Protein AF-A0A6D0IL09-F1 (afdb_monomer_lite)

Organism: Escherichia coli (NCBI:txid562)

pLDDT: mean 96.53, std 2.97, range [84.75, 98.62]

Radius of gyration: 10.03 Å; chains: 1; bounding box: 23×14×24 Å

Sequence (42 aa):
IERAINRALEEGIRTGDLARGAAAVSTDEMGDIIARYVAEGV

Foldseek 3Di:
DVVLVVVCVVVVAAAPVPCVPHDYDHPVVSVVSSVVVVVVVD

Structure (mmCIF, N/CA/C/O backbone):
data_AF-A0A6D0IL09-F1
#
_entry.id   AF-A0A6D0IL09-F1
#
loop_
_atom_site.group_PDB
_atom_site.id
_atom_site.type_symbol
_atom_site.label_atom_id
_atom_site.label_alt_id
_atom_site.label_comp_id
_atom_site.label_asym_id
_atom_site.label_entity_id
_atom_site.label_seq_id
_atom_site.pdbx_PDB_ins_code
_atom_site.Cartn_x
_atom_site.Cartn_y
_atom_site.Cartn_z
_atom_site.occupancy
_atom_site.B_iso_or_equiv
_atom_site.auth_seq_id
_atom_site.auth_comp_id
_atom_site.auth_asym_id
_atom_site.auth_atom_id
_atom_site.pdbx_PDB_mod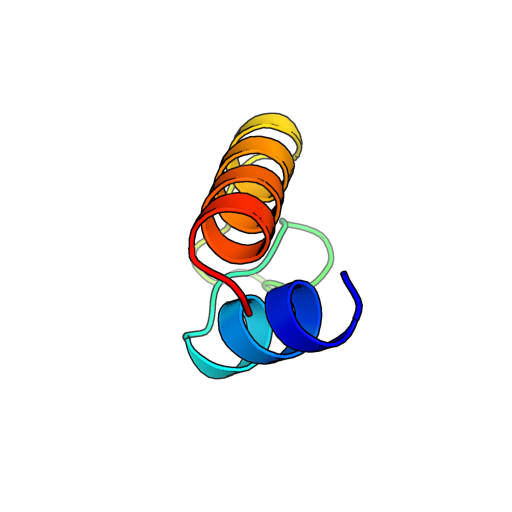el_num
ATOM 1 N N . ILE A 1 1 ? -2.749 3.753 9.296 1.00 94.94 1 ILE A N 1
ATOM 2 C CA . ILE A 1 1 ? -2.046 4.150 8.043 1.00 94.94 1 ILE A CA 1
ATOM 3 C C . ILE A 1 1 ? -0.716 3.416 7.905 1.00 94.94 1 ILE A C 1
ATOM 5 O O . ILE A 1 1 ? -0.615 2.583 7.022 1.00 94.94 1 ILE A O 1
ATOM 9 N N . GLU A 1 2 ? 0.279 3.640 8.770 1.00 98.31 2 GLU A N 1
ATOM 10 C CA . GLU A 1 2 ? 1.590 2.962 8.652 1.00 98.31 2 GLU A CA 1
ATOM 11 C C . GLU A 1 2 ? 1.478 1.428 8.665 1.00 98.31 2 GLU A C 1
ATOM 13 O O . GLU A 1 2 ? 2.095 0.750 7.849 1.00 98.31 2 GLU A O 1
ATOM 18 N N . ARG A 1 3 ? 0.607 0.873 9.519 1.00 97.81 3 ARG A N 1
ATOM 19 C CA . ARG A 1 3 ? 0.299 -0.568 9.542 1.00 97.81 3 ARG A CA 1
ATOM 20 C C . ARG A 1 3 ? -0.293 -1.078 8.225 1.00 97.81 3 ARG A C 1
ATOM 22 O O . ARG A 1 3 ? 0.087 -2.151 7.776 1.00 97.81 3 ARG A O 1
ATOM 29 N N . ALA A 1 4 ? -1.183 -0.310 7.594 1.00 98.38 4 ALA A N 1
ATOM 30 C CA . ALA A 1 4 ? -1.764 -0.647 6.294 1.00 98.38 4 ALA A CA 1
ATOM 31 C C . ALA A 1 4 ? -0.698 -0.686 5.188 1.00 98.38 4 ALA A C 1
ATOM 33 O O . ALA A 1 4 ? -0.712 -1.587 4.353 1.00 98.38 4 ALA A O 1
ATOM 34 N N . ILE A 1 5 ? 0.257 0.249 5.223 1.00 97.81 5 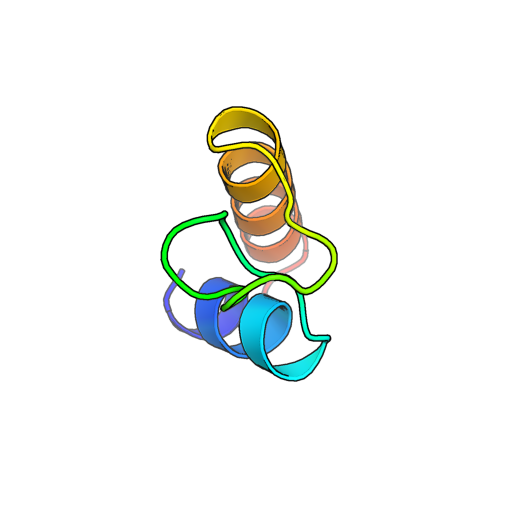ILE A N 1
ATOM 35 C CA . ILE A 1 5 ? 1.394 0.280 4.292 1.00 97.81 5 ILE A CA 1
ATOM 36 C C . ILE A 1 5 ? 2.279 -0.948 4.501 1.00 97.81 5 ILE A C 1
ATOM 38 O O . ILE A 1 5 ? 2.572 -1.659 3.544 1.00 97.81 5 ILE A O 1
ATOM 42 N N . ASN A 1 6 ? 2.652 -1.239 5.749 1.00 98.12 6 ASN A N 1
ATOM 43 C CA . ASN A 1 6 ? 3.473 -2.408 6.062 1.00 98.12 6 ASN A CA 1
ATOM 44 C C . ASN A 1 6 ? 2.791 -3.705 5.624 1.00 98.12 6 ASN A C 1
ATOM 46 O O . ASN A 1 6 ? 3.430 -4.525 4.974 1.00 98.12 6 ASN A O 1
ATOM 50 N N . ARG A 1 7 ? 1.484 -3.846 5.874 1.00 98.12 7 ARG A N 1
ATOM 51 C CA . ARG A 1 7 ? 0.701 -4.996 5.412 1.00 98.12 7 ARG A CA 1
ATOM 52 C C . ARG A 1 7 ? 0.730 -5.142 3.888 1.00 98.12 7 ARG A C 1
ATOM 54 O O . ARG A 1 7 ? 0.989 -6.233 3.394 1.00 98.12 7 ARG A O 1
ATOM 61 N N . ALA A 1 8 ? 0.497 -4.066 3.135 1.00 97.81 8 ALA A N 1
ATOM 62 C CA . ALA A 1 8 ? 0.539 -4.121 1.672 1.00 97.81 8 ALA A CA 1
ATOM 63 C C . ALA A 1 8 ? 1.925 -4.555 1.155 1.00 97.81 8 ALA A C 1
ATOM 65 O O . ALA A 1 8 ? 2.028 -5.387 0.253 1.00 97.81 8 ALA A O 1
ATOM 66 N N . LEU A 1 9 ? 2.998 -4.044 1.768 1.00 97.06 9 LEU A N 1
ATOM 67 C CA . LEU A 1 9 ? 4.370 -4.420 1.423 1.00 97.06 9 LEU A CA 1
ATOM 68 C C . LEU A 1 9 ? 4.703 -5.874 1.806 1.00 97.06 9 LEU A C 1
ATOM 70 O O . LEU A 1 9 ? 5.391 -6.553 1.040 1.00 97.06 9 LEU A O 1
ATOM 74 N N . GLU A 1 10 ? 4.208 -6.363 2.948 1.00 97.31 10 GLU A N 1
ATOM 75 C CA . GLU A 1 10 ? 4.328 -7.762 3.395 1.00 97.31 10 GLU A CA 1
ATOM 76 C C . GLU A 1 10 ? 3.617 -8.730 2.441 1.00 97.31 10 GLU A C 1
ATOM 78 O O . GLU A 1 10 ? 4.151 -9.791 2.120 1.00 97.31 10 GLU A O 1
ATOM 83 N N . GLU A 1 11 ? 2.457 -8.335 1.915 1.00 96.38 11 GLU A N 1
ATOM 84 C CA . GLU A 1 11 ? 1.714 -9.070 0.882 1.00 96.38 11 GLU A CA 1
ATOM 85 C C . GLU A 1 11 ? 2.364 -8.961 -0.515 1.00 96.38 11 GLU A C 1
ATOM 87 O O . GLU A 1 11 ? 1.912 -9.583 -1.476 1.00 96.38 11 GLU A O 1
ATOM 92 N N . GLY A 1 12 ? 3.463 -8.207 -0.640 1.00 96.88 12 GLY A N 1
ATOM 93 C CA . GLY A 1 12 ? 4.258 -8.090 -1.861 1.00 96.88 12 GLY A CA 1
ATOM 94 C C . GLY A 1 12 ? 3.742 -7.062 -2.869 1.00 96.88 12 GLY A C 1
ATOM 95 O O . GLY A 1 12 ? 4.287 -6.988 -3.974 1.00 96.88 12 GLY A O 1
ATOM 96 N N . ILE A 1 13 ? 2.749 -6.257 -2.489 1.00 97.88 13 ILE A N 1
ATOM 97 C CA . ILE A 1 13 ? 2.136 -5.219 -3.320 1.00 97.88 13 ILE A CA 1
ATOM 98 C C . ILE A 1 13 ? 3.128 -4.062 -3.456 1.00 97.88 13 ILE A C 1
ATOM 100 O O . ILE A 1 13 ? 3.588 -3.493 -2.466 1.00 97.88 13 ILE A O 1
ATOM 104 N N . A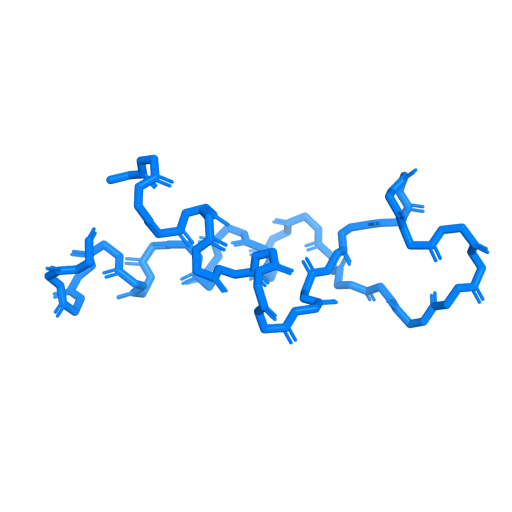RG A 1 14 ? 3.501 -3.726 -4.693 1.00 97.81 14 ARG A N 1
ATOM 105 C CA . ARG A 1 14 ? 4.532 -2.723 -4.989 1.00 97.81 14 ARG A CA 1
ATOM 106 C C . ARG A 1 14 ? 4.116 -1.854 -6.162 1.00 97.81 14 ARG A C 1
ATOM 108 O O . ARG A 1 14 ? 3.600 -2.363 -7.152 1.00 97.81 14 ARG A O 1
ATOM 115 N N . THR A 1 15 ? 4.400 -0.563 -6.072 1.00 97.31 15 THR A N 1
ATOM 116 C CA . THR A 1 15 ? 4.376 0.354 -7.215 1.00 97.31 15 THR A CA 1
ATOM 117 C C . THR A 1 15 ? 5.621 0.156 -8.086 1.00 97.31 15 THR A C 1
ATOM 119 O O . THR A 1 15 ? 6.592 -0.496 -7.681 1.00 97.31 15 THR A O 1
ATOM 122 N N . GLY A 1 16 ? 5.594 0.683 -9.313 1.00 96.88 16 GLY A N 1
ATOM 123 C CA . GLY A 1 16 ? 6.630 0.426 -10.325 1.00 96.88 16 GLY A CA 1
ATOM 124 C C . GLY A 1 16 ? 8.055 0.800 -9.899 1.00 96.88 16 GLY A C 1
ATOM 125 O O . GLY A 1 16 ? 9.008 0.123 -10.282 1.00 96.88 16 GLY A O 1
ATOM 126 N N . ASP A 1 17 ? 8.206 1.814 -9.051 1.00 95.31 17 ASP A N 1
ATOM 127 C CA . ASP A 1 17 ? 9.481 2.248 -8.473 1.00 95.31 17 ASP A CA 1
ATOM 128 C C . ASP A 1 17 ? 10.094 1.213 -7.507 1.00 95.31 17 ASP A C 1
ATOM 130 O O . ASP A 1 17 ? 11.318 1.097 -7.416 1.00 95.31 17 ASP A O 1
ATOM 134 N N . LEU A 1 18 ? 9.264 0.399 -6.845 1.00 96.12 18 LEU A N 1
ATOM 135 C CA . LEU A 1 18 ? 9.698 -0.635 -5.898 1.00 96.12 18 LEU A CA 1
ATOM 136 C C . LEU A 1 18 ? 9.735 -2.039 -6.507 1.00 96.12 18 LEU A C 1
ATOM 138 O O . LEU A 1 18 ? 10.469 -2.900 -6.017 1.00 96.12 18 LEU A O 1
ATOM 142 N N . ALA A 1 19 ? 8.952 -2.294 -7.555 1.00 94.75 19 ALA A N 1
ATOM 143 C CA . ALA A 1 19 ? 8.782 -3.628 -8.123 1.00 94.75 19 ALA A CA 1
ATOM 144 C C . ALA A 1 19 ? 10.027 -4.159 -8.861 1.00 94.75 19 ALA A C 1
ATOM 146 O O . ALA A 1 19 ? 10.128 -5.363 -9.077 1.00 94.75 19 ALA A O 1
ATOM 147 N N . ARG A 1 20 ? 10.993 -3.300 -9.233 1.00 91.56 20 ARG A N 1
ATOM 148 C CA . ARG A 1 20 ? 12.266 -3.682 -9.894 1.00 91.56 20 ARG A CA 1
ATOM 149 C C . ARG A 1 20 ? 12.091 -4.660 -11.075 1.00 91.56 20 ARG A C 1
ATOM 151 O O . ARG A 1 20 ? 12.870 -5.595 -11.231 1.00 91.56 20 ARG A O 1
ATOM 158 N N . GLY A 1 21 ? 11.063 -4.451 -11.899 1.00 87.69 21 GLY A N 1
ATOM 159 C CA . GLY A 1 21 ? 10.752 -5.301 -13.058 1.00 87.69 21 GLY A CA 1
ATOM 160 C C . GLY A 1 21 ? 9.823 -6.489 -12.772 1.00 87.69 21 GLY A C 1
ATOM 161 O O . GLY A 1 21 ? 9.477 -7.213 -13.701 1.00 87.69 21 GLY A O 1
ATOM 162 N N . ALA A 1 22 ? 9.395 -6.683 -11.522 1.00 91.06 22 ALA A N 1
ATOM 163 C CA . ALA A 1 22 ? 8.279 -7.560 -11.176 1.00 91.06 22 ALA A CA 1
ATOM 164 C C . ALA A 1 22 ? 6.922 -6.873 -11.429 1.00 91.06 22 ALA A C 1
ATOM 166 O O . ALA A 1 22 ? 6.861 -5.694 -11.786 1.00 91.06 22 ALA A O 1
ATOM 167 N N . ALA A 1 23 ? 5.829 -7.617 -11.230 1.00 93.75 23 ALA A N 1
ATOM 168 C CA . ALA A 1 23 ? 4.475 -7.077 -11.311 1.00 93.75 23 ALA A CA 1
ATOM 169 C C . ALA A 1 23 ? 4.303 -5.888 -10.353 1.00 93.75 23 ALA A C 1
ATOM 171 O O . ALA A 1 23 ? 4.731 -5.945 -9.197 1.00 93.75 23 ALA A O 1
ATOM 172 N N . ALA A 1 24 ? 3.685 -4.822 -10.855 1.00 97.56 24 ALA A N 1
ATOM 173 C CA . ALA A 1 24 ? 3.482 -3.581 -10.128 1.00 97.56 24 ALA A CA 1
ATOM 174 C C . ALA A 1 24 ? 2.025 -3.134 -10.225 1.00 97.56 24 ALA A C 1
ATOM 176 O O . ALA A 1 24 ? 1.412 -3.267 -11.285 1.00 97.56 24 ALA A O 1
ATOM 177 N N . VAL A 1 25 ? 1.514 -2.568 -9.134 1.00 98.19 25 VAL A N 1
ATOM 178 C CA . VAL A 1 25 ? 0.223 -1.873 -9.109 1.00 98.19 25 VAL A CA 1
ATOM 179 C C . VAL A 1 25 ? 0.392 -0.412 -9.515 1.00 98.19 25 VAL A C 1
ATOM 181 O O . VAL A 1 25 ? 1.484 0.163 -9.416 1.00 98.19 25 VAL A O 1
ATOM 184 N N . SER A 1 26 ? -0.699 0.197 -9.971 1.00 98.25 26 SER A N 1
ATOM 185 C CA . SER A 1 26 ? -0.733 1.641 -10.227 1.00 98.25 26 SER A CA 1
ATOM 186 C C . SER A 1 26 ? -0.741 2.452 -8.923 1.00 98.25 26 SER A C 1
ATOM 188 O O . SER A 1 26 ? -0.993 1.919 -7.841 1.00 98.25 26 SER A O 1
ATOM 190 N N . THR A 1 27 ? -0.477 3.758 -9.016 1.00 97.44 27 THR A N 1
ATOM 191 C CA . THR A 1 27 ? -0.573 4.671 -7.865 1.00 97.44 27 THR A CA 1
ATOM 192 C C . THR A 1 27 ? -1.986 4.705 -7.285 1.00 97.44 27 THR A C 1
ATOM 194 O O . THR A 1 27 ? -2.141 4.654 -6.067 1.00 97.44 27 THR A O 1
ATOM 197 N N . ASP A 1 28 ? -3.002 4.747 -8.149 1.00 98.38 28 ASP A N 1
A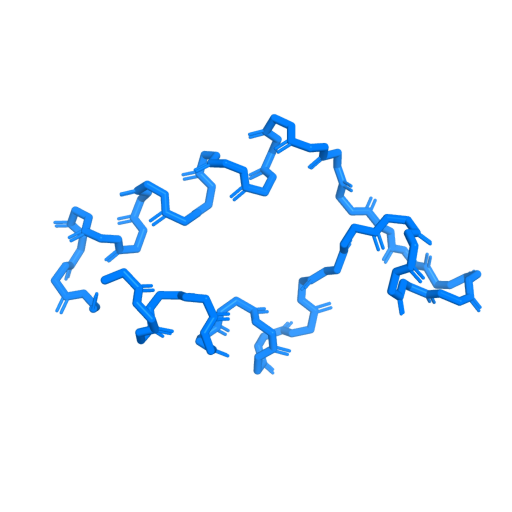TOM 198 C CA . ASP A 1 28 ? -4.404 4.792 -7.729 1.00 98.38 28 ASP A CA 1
ATOM 199 C C . ASP A 1 28 ? -4.803 3.483 -7.039 1.00 98.38 28 ASP A C 1
ATOM 201 O O . ASP A 1 28 ? -5.354 3.498 -5.944 1.00 98.38 28 ASP A O 1
ATOM 205 N N . GLU A 1 29 ? -4.408 2.344 -7.613 1.00 98.50 29 GLU A N 1
ATOM 206 C CA . GLU A 1 29 ? -4.656 1.022 -7.030 1.00 98.50 29 GLU A CA 1
ATOM 207 C C . GLU A 1 29 ? -3.959 0.845 -5.674 1.00 98.50 29 GLU A C 1
ATOM 209 O O . GLU A 1 29 ? -4.562 0.337 -4.728 1.00 98.50 29 GLU A O 1
ATOM 214 N N . MET A 1 30 ? -2.712 1.311 -5.537 1.00 98.25 30 MET A N 1
ATOM 215 C CA . MET A 1 30 ? -2.041 1.352 -4.236 1.00 98.25 30 MET A CA 1
ATOM 216 C C . MET A 1 30 ? -2.841 2.204 -3.239 1.00 98.25 30 MET A C 1
ATOM 218 O O . MET A 1 30 ? -3.044 1.785 -2.101 1.00 98.25 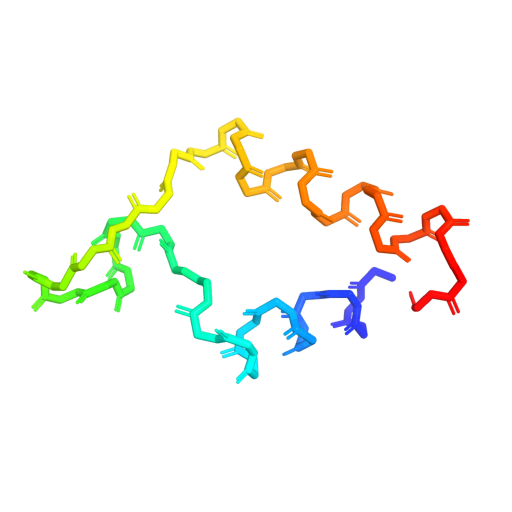30 MET A O 1
ATOM 222 N N . GLY A 1 31 ? -3.335 3.372 -3.658 1.00 98.19 31 GLY A N 1
ATOM 223 C CA . GLY A 1 31 ? -4.188 4.233 -2.836 1.00 98.19 31 GLY A CA 1
ATOM 224 C C . GLY A 1 31 ? -5.454 3.525 -2.345 1.00 98.19 31 GLY A C 1
ATOM 225 O O . GLY A 1 31 ? -5.728 3.530 -1.142 1.00 98.19 31 GLY A O 1
ATOM 226 N N . ASP A 1 32 ? -6.172 2.857 -3.248 1.00 98.62 32 ASP A N 1
ATOM 227 C CA . ASP A 1 32 ? -7.389 2.099 -2.938 1.00 98.62 32 ASP A CA 1
ATOM 228 C C . ASP A 1 32 ? -7.119 0.955 -1.951 1.00 98.62 32 ASP A C 1
ATOM 230 O O . ASP A 1 32 ? -7.873 0.752 -0.994 1.00 98.62 32 ASP A O 1
ATOM 234 N N . ILE A 1 33 ? -6.011 0.230 -2.130 1.00 98.38 33 ILE A N 1
ATOM 235 C CA . ILE A 1 33 ? -5.606 -0.863 -1.237 1.00 98.38 33 ILE A CA 1
ATOM 236 C C . ILE A 1 33 ? -5.323 -0.338 0.173 1.00 98.38 33 ILE A C 1
ATOM 238 O O . ILE A 1 33 ? -5.824 -0.897 1.154 1.00 98.38 33 ILE A O 1
ATOM 242 N N . ILE A 1 34 ? -4.555 0.748 0.289 1.00 98.38 34 ILE A N 1
ATOM 243 C CA . ILE A 1 34 ? -4.226 1.335 1.592 1.00 98.38 34 ILE A CA 1
ATOM 244 C C . ILE A 1 34 ? -5.479 1.890 2.271 1.00 98.38 34 ILE A C 1
ATOM 246 O O . ILE A 1 34 ? -5.677 1.651 3.464 1.00 98.38 34 ILE A O 1
ATOM 250 N N . ALA A 1 35 ? -6.348 2.584 1.531 1.00 98.56 35 ALA A N 1
ATOM 251 C CA . ALA A 1 35 ? -7.604 3.104 2.062 1.00 98.56 35 ALA A CA 1
ATOM 252 C C . ALA A 1 35 ? -8.502 1.977 2.590 1.00 98.56 35 ALA A C 1
ATOM 254 O O . ALA A 1 35 ? -9.033 2.075 3.701 1.00 98.56 35 ALA A O 1
ATOM 255 N N . ARG A 1 36 ? -8.607 0.871 1.842 1.00 98.50 36 ARG A N 1
ATOM 256 C CA . ARG A 1 36 ? -9.334 -0.327 2.270 1.00 98.50 36 ARG A CA 1
ATOM 257 C C . ARG A 1 36 ? -8.761 -0.907 3.563 1.00 98.50 36 ARG A C 1
ATOM 259 O O . ARG A 1 36 ? -9.520 -1.145 4.495 1.00 98.50 36 ARG A O 1
ATOM 266 N N . TYR A 1 37 ? -7.444 -1.079 3.671 1.00 98.19 37 TYR A N 1
ATOM 267 C CA . TYR A 1 37 ? -6.824 -1.589 4.902 1.00 98.19 37 TYR A CA 1
ATOM 268 C C . TYR A 1 37 ? -7.042 -0.686 6.110 1.00 98.19 37 TYR A C 1
ATOM 270 O O . TYR A 1 37 ? -7.315 -1.184 7.201 1.00 98.19 37 TYR A O 1
ATOM 278 N N . VAL A 1 38 ? -6.994 0.632 5.924 1.00 97.94 38 VAL A N 1
ATOM 279 C CA . VAL A 1 38 ? -7.330 1.573 6.998 1.00 97.94 38 VAL A CA 1
ATOM 280 C C . VAL A 1 38 ? -8.790 1.402 7.436 1.00 97.94 38 VAL A C 1
ATOM 282 O O . VAL A 1 38 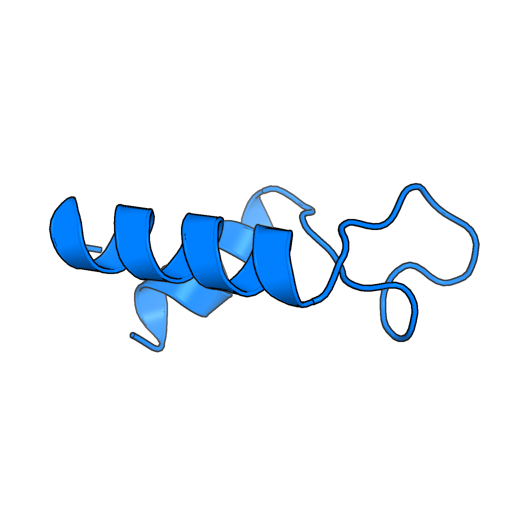? -9.059 1.364 8.636 1.00 97.94 38 VAL A O 1
ATOM 285 N N . ALA A 1 39 ? -9.724 1.245 6.494 1.00 98.06 39 ALA A N 1
ATOM 286 C CA . ALA A 1 39 ? -11.137 1.006 6.798 1.00 98.06 39 ALA A CA 1
ATOM 287 C C . ALA A 1 39 ? -11.387 -0.353 7.485 1.00 98.06 39 ALA A C 1
ATOM 289 O O . ALA A 1 39 ? -12.284 -0.464 8.317 1.00 98.06 39 ALA A O 1
ATOM 290 N N . GLU A 1 40 ? -10.572 -1.368 7.186 1.00 96.69 40 GLU A N 1
ATOM 291 C CA . GLU A 1 40 ? -10.600 -2.695 7.822 1.00 96.69 40 GLU A CA 1
ATOM 292 C C . GLU A 1 40 ? -9.983 -2.714 9.239 1.00 96.69 40 GLU A C 1
ATOM 294 O O . GLU A 1 40 ? -9.999 -3.751 9.902 1.00 96.69 40 GLU A O 1
ATOM 299 N N . GLY A 1 41 ? -9.455 -1.587 9.734 1.00 92.50 41 GLY A N 1
ATOM 300 C CA . GLY A 1 41 ? -8.889 -1.475 11.084 1.00 92.50 41 GLY A CA 1
ATOM 301 C C . GLY A 1 41 ? -7.422 -1.901 11.202 1.00 92.50 41 GLY A C 1
ATOM 302 O O . GLY A 1 41 ? -6.958 -2.234 12.299 1.00 92.50 41 GLY A O 1
ATOM 303 N N . VAL A 1 42 ? -6.688 -1.894 10.084 1.00 84.75 42 VAL A N 1
ATOM 304 C CA . VAL A 1 42 ? -5.236 -2.130 10.052 1.00 84.75 42 VAL A CA 1
ATOM 305 C C . VAL A 1 42 ? -4.462 -0.887 10.490 1.00 84.75 42 VAL A C 1
ATOM 307 O O . VAL A 1 42 ? -4.543 0.190 9.853 1.00 84.75 42 VAL A O 1
#

Secondary structure (DSSP, 8-state):
-HHHHHHHHHTT--BHHHHTTS--B-HHHHHHHHHHHHHTT-